Protein AF-A0A936FV90-F1 (afdb_monomer_lite)

Radius of gyration: 22.2 Å; chains: 1; bounding box: 67×53×53 Å

Structure (mmCIF, N/CA/C/O backbone):
data_AF-A0A936FV90-F1
#
_entry.id   AF-A0A936FV90-F1
#
loop_
_atom_site.group_PDB
_atom_site.id
_atom_site.type_symbol
_atom_site.label_atom_id
_atom_site.label_alt_id
_atom_site.label_comp_id
_atom_site.label_asym_id
_atom_site.label_entity_id
_atom_site.label_seq_id
_atom_site.pdbx_PDB_ins_code
_atom_site.Cartn_x
_atom_site.Cartn_y
_atom_site.Cartn_z
_atom_site.occupancy
_atom_site.B_iso_or_equiv
_atom_site.auth_seq_id
_atom_site.auth_comp_id
_atom_site.auth_asym_id
_atom_site.auth_atom_id
_atom_site.pdbx_PDB_model_num
ATOM 1 N N . MET A 1 1 ? 3.474 16.954 -25.321 1.00 34.28 1 MET A N 1
ATOM 2 C CA . MET A 1 1 ? 2.396 15.972 -25.560 1.00 34.28 1 MET A CA 1
ATOM 3 C C . MET A 1 1 ? 1.481 15.983 -24.338 1.00 34.28 1 MET A C 1
ATOM 5 O O . MET A 1 1 ? 2.001 16.035 -23.233 1.00 34.28 1 MET A O 1
ATOM 9 N N . SER A 1 2 ? 0.167 16.098 -24.557 1.00 36.66 2 SER A N 1
ATOM 10 C CA . SER A 1 2 ? -0.918 16.366 -23.582 1.00 36.66 2 SER A CA 1
ATOM 11 C C . SER A 1 2 ? -0.778 15.599 -22.249 1.00 36.66 2 SER A C 1
ATOM 13 O O . SER A 1 2 ? -0.686 14.381 -22.257 1.00 36.66 2 SER A O 1
ATOM 15 N N . THR A 1 3 ? -0.503 16.270 -21.121 1.00 51.12 3 THR A N 1
ATOM 16 C CA . THR A 1 3 ? -1.444 16.733 -20.066 1.00 51.12 3 THR A CA 1
ATOM 17 C C . THR A 1 3 ? -2.509 15.725 -19.612 1.00 51.12 3 THR A C 1
ATOM 19 O O . THR A 1 3 ? -3.669 15.820 -20.001 1.00 51.12 3 THR A O 1
ATOM 22 N N . ALA A 1 4 ? -2.146 14.853 -18.674 1.00 38.69 4 ALA A N 1
ATOM 23 C CA . ALA A 1 4 ? -3.057 14.336 -17.660 1.00 38.69 4 ALA A CA 1
ATOM 24 C C . ALA A 1 4 ? -2.224 14.054 -16.4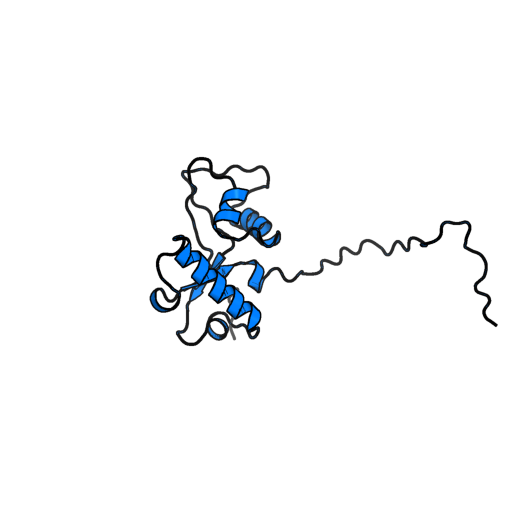07 1.00 38.69 4 ALA A C 1
ATOM 26 O O . ALA A 1 4 ? -1.342 13.204 -16.427 1.00 38.69 4 ALA A O 1
ATOM 27 N N . GLN A 1 5 ? -2.469 14.783 -15.318 1.00 36.59 5 GLN A N 1
ATOM 28 C CA . GLN A 1 5 ? -2.033 14.335 -14.000 1.00 36.59 5 GLN A CA 1
ATOM 29 C C . GLN A 1 5 ? -2.734 12.989 -13.775 1.00 36.59 5 GLN A C 1
ATOM 31 O O . GLN A 1 5 ? -3.941 12.968 -13.520 1.00 36.59 5 GLN A O 1
ATOM 36 N N . GLU A 1 6 ? -2.028 11.876 -13.979 1.00 52.59 6 GLU A N 1
ATOM 37 C CA . GLU A 1 6 ? -2.599 10.540 -13.843 1.00 52.59 6 GLU A CA 1
ATOM 38 C C . GLU A 1 6 ? -3.290 10.431 -12.487 1.00 52.59 6 GLU A C 1
ATOM 40 O O . GLU A 1 6 ? -2.705 10.664 -11.423 1.00 52.59 6 GLU A O 1
ATOM 45 N N . LYS A 1 7 ? -4.584 10.117 -12.523 1.00 70.19 7 LYS A N 1
ATOM 46 C CA . LYS A 1 7 ? -5.361 9.865 -11.319 1.00 70.19 7 LYS A CA 1
ATOM 47 C C . LYS A 1 7 ? -4.821 8.583 -10.693 1.00 70.19 7 LYS A C 1
ATOM 49 O O . LYS A 1 7 ? -5.240 7.491 -11.062 1.00 70.19 7 LYS A O 1
ATOM 54 N N . LEU A 1 8 ? -3.886 8.737 -9.757 1.00 87.00 8 LEU A N 1
ATOM 55 C CA . LEU A 1 8 ? -3.248 7.632 -9.048 1.00 87.00 8 LEU A CA 1
ATOM 56 C C . LEU A 1 8 ? -4.310 6.677 -8.486 1.00 87.00 8 LEU A C 1
ATOM 58 O O . LEU A 1 8 ? -5.197 7.090 -7.731 1.00 87.00 8 LEU A O 1
ATOM 62 N N . ASN A 1 9 ? -4.212 5.400 -8.853 1.00 94.81 9 ASN A N 1
ATOM 63 C CA . ASN A 1 9 ? -5.122 4.364 -8.388 1.00 94.81 9 ASN A CA 1
ATOM 64 C C . ASN A 1 9 ? -4.554 3.700 -7.132 1.00 94.81 9 ASN A C 1
ATOM 66 O O . ASN A 1 9 ? -3.461 3.140 -7.167 1.00 94.81 9 ASN A O 1
ATOM 70 N N . PHE A 1 10 ? -5.294 3.758 -6.025 1.00 96.88 10 PHE A N 1
ATOM 71 C CA . PHE A 1 10 ? -4.870 3.206 -4.740 1.00 96.88 10 PHE A CA 1
ATOM 72 C C . PHE A 1 10 ? -5.636 1.931 -4.397 1.00 96.88 10 PHE A C 1
ATOM 74 O O . PHE A 1 10 ? -6.842 1.821 -4.634 1.00 96.88 10 PHE A O 1
ATOM 81 N N . HIS A 1 11 ? -4.948 0.978 -3.772 1.00 97.38 11 HIS A N 1
ATOM 82 C CA . HIS A 1 11 ? -5.572 -0.251 -3.309 1.00 97.38 11 HIS A CA 1
ATOM 83 C C . HIS A 1 11 ? -6.586 0.026 -2.192 1.00 97.38 11 HIS A C 1
ATOM 85 O O . HIS A 1 11 ? -6.313 0.783 -1.258 1.00 97.38 11 HIS A O 1
ATOM 91 N N . LYS A 1 12 ? -7.762 -0.605 -2.278 1.00 97.38 12 LYS A N 1
ATOM 92 C CA . LYS A 1 12 ? -8.852 -0.465 -1.307 1.00 97.38 12 LYS A CA 1
ATOM 93 C C . LYS A 1 12 ? -9.036 -1.757 -0.520 1.00 97.38 12 LYS A C 1
ATOM 95 O O . LYS A 1 12 ? -9.131 -2.829 -1.112 1.00 97.38 12 LYS A O 1
ATOM 100 N N . VAL A 1 13 ? -9.144 -1.644 0.800 1.00 97.12 13 VAL A N 1
ATOM 101 C CA . VAL A 1 13 ? -9.197 -2.784 1.726 1.00 97.12 13 VAL A CA 1
ATOM 102 C C . VAL A 1 13 ? -10.361 -2.654 2.702 1.00 97.12 13 VAL A C 1
ATOM 104 O O . VAL A 1 13 ? -10.794 -1.546 3.026 1.00 97.12 13 VAL A O 1
ATOM 107 N N . LYS A 1 14 ? -10.873 -3.795 3.170 1.00 96.12 14 LYS A N 1
ATOM 108 C CA . LYS A 1 14 ? -11.819 -3.865 4.292 1.00 96.12 14 LYS A CA 1
ATOM 109 C C . LYS A 1 14 ? -11.063 -3.951 5.615 1.00 96.12 14 LYS A C 1
ATOM 111 O O . LYS A 1 14 ? -9.895 -4.344 5.635 1.00 96.12 14 LYS A O 1
ATOM 116 N N . ILE A 1 15 ? -11.748 -3.564 6.683 1.00 95.12 15 ILE A N 1
ATOM 117 C CA . ILE A 1 15 ? -11.210 -3.539 8.041 1.00 95.12 15 ILE A CA 1
ATOM 118 C C . ILE A 1 15 ? -11.678 -4.772 8.797 1.00 95.12 15 ILE A C 1
ATOM 120 O O . ILE A 1 15 ? -12.845 -5.151 8.705 1.00 95.12 15 ILE A O 1
ATOM 124 N N . ASP A 1 16 ? -10.761 -5.375 9.544 1.00 93.19 16 ASP A N 1
ATOM 125 C CA . ASP A 1 16 ? -11.067 -6.509 10.411 1.00 93.19 16 ASP A CA 1
ATOM 126 C C . ASP A 1 16 ? -11.603 -6.024 11.774 1.00 93.19 16 ASP A C 1
ATOM 128 O O . ASP A 1 16 ? -11.355 -4.897 12.212 1.00 93.19 16 ASP A O 1
ATOM 132 N N . LYS A 1 17 ? -12.361 -6.863 12.489 1.00 92.69 17 LYS A N 1
ATOM 133 C CA . LYS A 1 17 ? -12.927 -6.476 13.792 1.00 92.69 17 LYS A CA 1
ATOM 134 C C . LYS A 1 17 ? -11.815 -6.122 14.788 1.00 92.69 17 LYS A C 1
ATOM 136 O O . LYS A 1 17 ? -10.942 -6.938 15.059 1.00 92.69 17 LYS A O 1
ATOM 141 N N . GLY A 1 18 ? -11.884 -4.918 15.362 1.00 90.75 18 GLY A N 1
ATOM 142 C CA . GLY A 1 18 ? -10.890 -4.417 16.320 1.00 90.75 18 GLY A CA 1
ATOM 143 C C . GLY A 1 18 ? -9.602 -3.881 15.684 1.00 90.75 18 GLY A C 1
ATOM 144 O O . GLY A 1 18 ? -8.684 -3.497 16.404 1.00 90.75 18 GLY A O 1
ATOM 145 N N . GLU A 1 19 ? -9.520 -3.825 14.353 1.00 93.69 19 GLU A N 1
ATOM 146 C CA . GLU A 1 19 ? -8.354 -3.297 13.656 1.00 93.69 19 GLU A CA 1
ATOM 147 C C . GLU A 1 19 ? -8.229 -1.773 13.823 1.00 93.69 19 GLU A C 1
ATOM 149 O O . GLU A 1 19 ? -9.166 -0.996 13.633 1.00 93.69 19 GLU A O 1
ATOM 154 N N . THR A 1 20 ? -7.022 -1.340 14.174 1.00 95.25 20 THR A N 1
ATOM 155 C CA . THR A 1 20 ? -6.627 0.066 14.282 1.00 95.25 20 THR A CA 1
ATOM 156 C C . THR A 1 20 ? -5.919 0.530 13.010 1.00 95.25 20 THR A C 1
ATOM 158 O O . THR A 1 20 ? -5.433 -0.282 12.222 1.00 95.25 20 THR A O 1
ATOM 161 N N . ILE A 1 21 ? -5.769 1.847 12.836 1.00 96.56 21 ILE A N 1
ATOM 162 C CA . ILE A 1 21 ? -4.979 2.413 11.729 1.00 96.56 21 ILE A CA 1
ATOM 163 C C . ILE A 1 21 ? -3.552 1.851 11.740 1.00 96.56 21 ILE A C 1
ATOM 165 O O . ILE A 1 21 ? -3.066 1.386 10.714 1.00 96.56 21 ILE A O 1
ATOM 169 N N . LYS A 1 22 ? -2.893 1.830 12.905 1.00 95.06 22 LYS A N 1
ATOM 170 C CA . LYS A 1 22 ? -1.519 1.322 13.030 1.00 95.06 22 LYS A CA 1
ATOM 171 C C . LYS A 1 22 ? -1.419 -0.157 12.658 1.00 95.06 22 LYS A C 1
ATOM 173 O O . LYS A 1 22 ? -0.533 -0.531 11.895 1.00 95.06 22 LYS A O 1
ATOM 178 N N . SER A 1 23 ? -2.336 -0.991 13.154 1.00 96.25 23 SER A N 1
ATOM 179 C CA . SER A 1 23 ? -2.334 -2.419 12.815 1.00 96.25 23 SER A CA 1
ATOM 180 C C . SER A 1 23 ? -2.630 -2.657 11.336 1.00 96.25 23 SER A C 1
ATOM 182 O O . SER A 1 23 ? -1.999 -3.528 10.752 1.00 96.25 23 SER A O 1
ATOM 184 N N . LEU A 1 24 ? -3.499 -1.855 10.709 1.00 96.94 24 LEU A N 1
ATOM 185 C CA . LEU A 1 24 ? -3.766 -1.934 9.271 1.00 96.94 24 LEU A CA 1
ATOM 186 C C . LEU A 1 24 ? -2.523 -1.587 8.439 1.00 96.94 24 LEU A C 1
ATOM 188 O O . LEU A 1 24 ? -2.165 -2.325 7.526 1.00 96.94 24 LEU A O 1
ATOM 192 N N . ILE A 1 25 ? -1.851 -0.479 8.755 1.00 97.12 25 ILE A N 1
ATOM 193 C CA . ILE A 1 25 ? -0.633 -0.050 8.052 1.00 97.12 25 ILE A CA 1
ATOM 194 C C . ILE A 1 25 ? 0.468 -1.110 8.184 1.00 97.12 25 ILE A C 1
ATOM 196 O O . ILE A 1 25 ? 1.059 -1.507 7.179 1.00 97.12 25 ILE A O 1
ATOM 200 N N . LYS A 1 26 ? 0.658 -1.662 9.387 1.00 96.50 26 LYS A N 1
ATOM 201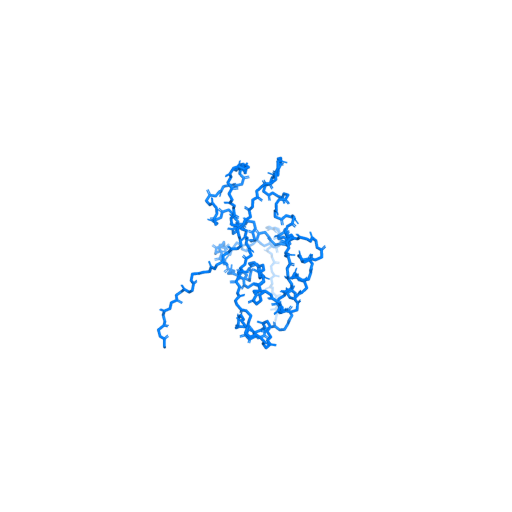 C CA . LYS A 1 26 ? 1.596 -2.764 9.636 1.00 96.50 26 LYS A CA 1
ATOM 202 C C . LYS A 1 26 ? 1.200 -4.064 8.927 1.00 96.50 26 LYS A C 1
ATOM 204 O O . LYS A 1 26 ? 2.060 -4.757 8.389 1.00 96.50 26 LYS A O 1
ATOM 209 N N . LYS A 1 27 ? -0.099 -4.388 8.856 1.00 96.19 27 LYS A N 1
ATOM 210 C CA . LYS A 1 27 ? -0.635 -5.572 8.148 1.00 96.19 27 LYS A CA 1
ATOM 211 C C . LYS A 1 27 ? -0.217 -5.604 6.676 1.00 96.19 27 LYS A C 1
ATOM 213 O O . LYS A 1 27 ? -0.045 -6.689 6.125 1.00 96.19 27 LYS A O 1
ATOM 218 N N . TYR A 1 28 ? -0.035 -4.432 6.066 1.00 97.44 28 TYR A N 1
ATOM 219 C CA . TYR A 1 28 ? 0.434 -4.270 4.688 1.00 97.44 28 TYR A CA 1
ATOM 220 C C . TYR A 1 28 ? 1.907 -3.847 4.580 1.00 97.44 28 TYR A C 1
ATOM 222 O O . TYR A 1 28 ? 2.343 -3.528 3.478 1.00 97.44 28 TYR A O 1
ATOM 230 N N . GLN A 1 29 ? 2.670 -3.868 5.683 1.00 96.62 29 GLN A N 1
ATOM 231 C CA . GLN A 1 29 ? 4.091 -3.488 5.755 1.00 96.62 29 GLN A CA 1
ATOM 232 C C . GLN A 1 29 ? 4.374 -2.063 5.246 1.00 96.62 29 GLN A C 1
ATOM 234 O O . GLN A 1 29 ? 5.348 -1.816 4.539 1.00 96.62 29 GLN A O 1
ATOM 239 N N . LEU A 1 30 ? 3.481 -1.124 5.562 1.00 96.75 30 LEU A N 1
ATOM 240 C CA . LEU A 1 30 ? 3.570 0.284 5.152 1.00 96.75 30 LEU A CA 1
ATOM 241 C C . LEU A 1 30 ? 4.063 1.190 6.292 1.00 96.75 30 LEU A C 1
ATOM 243 O O . LEU A 1 30 ? 4.143 2.402 6.118 1.00 96.75 30 LEU A O 1
ATOM 247 N N . ASP A 1 31 ? 4.389 0.610 7.448 1.00 93.44 31 ASP A N 1
ATOM 248 C CA . ASP A 1 31 ? 4.902 1.271 8.654 1.00 93.44 31 ASP A CA 1
ATOM 249 C C . ASP A 1 31 ? 6.408 1.561 8.601 1.00 93.44 31 ASP A C 1
ATOM 251 O O . ASP A 1 31 ? 6.966 2.073 9.564 1.00 93.44 31 ASP A O 1
ATOM 255 N N . VAL A 1 32 ? 7.054 1.263 7.471 1.00 88.88 32 VAL A N 1
ATOM 256 C CA . VAL A 1 32 ? 8.481 1.527 7.236 1.00 88.88 32 VAL A CA 1
ATOM 257 C C . VAL A 1 32 ? 8.813 3.016 7.132 1.00 88.88 32 VAL A C 1
ATOM 259 O O . VAL A 1 32 ? 9.920 3.407 7.467 1.00 88.88 32 VAL A O 1
ATOM 262 N N . GLU A 1 33 ? 7.859 3.834 6.679 1.00 90.94 33 GLU A N 1
ATOM 263 C CA . GLU A 1 33 ? 8.042 5.267 6.434 1.00 90.94 33 GLU A CA 1
ATOM 264 C C . GLU A 1 33 ? 6.784 6.045 6.843 1.00 90.94 33 GLU A C 1
ATOM 266 O O . GLU A 1 33 ? 5.673 5.748 6.381 1.00 90.94 33 GLU A O 1
ATOM 271 N N . ASP A 1 34 ? 6.950 7.085 7.666 1.00 92.12 34 ASP A N 1
ATOM 272 C CA . ASP A 1 34 ? 5.848 7.873 8.246 1.00 92.12 34 ASP A CA 1
ATOM 273 C C . ASP A 1 34 ? 4.961 8.535 7.186 1.00 92.12 34 ASP A C 1
ATOM 275 O O . ASP A 1 34 ? 3.753 8.731 7.367 1.00 92.12 34 ASP A O 1
ATOM 279 N N . CYS A 1 35 ? 5.539 8.857 6.035 1.00 94.12 35 CYS A N 1
ATOM 280 C CA . CYS A 1 35 ? 4.829 9.465 4.925 1.00 94.12 35 CYS A CA 1
ATOM 281 C C . CYS A 1 35 ? 3.685 8.582 4.379 1.00 94.12 35 CYS A C 1
ATOM 283 O O . CYS A 1 35 ? 2.685 9.115 3.891 1.00 94.12 35 CYS A O 1
ATOM 285 N N . ASN A 1 36 ? 3.773 7.248 4.500 1.00 95.56 36 ASN A N 1
ATOM 286 C CA . ASN A 1 36 ? 2.684 6.345 4.126 1.00 95.56 36 ASN A CA 1
ATOM 287 C C . ASN A 1 36 ? 1.487 6.573 5.047 1.00 95.56 36 ASN A C 1
ATOM 289 O O . ASN A 1 36 ? 0.353 6.681 4.581 1.00 95.56 36 ASN A O 1
ATOM 293 N N . LEU A 1 37 ? 1.736 6.703 6.352 1.00 95.62 37 LEU A N 1
ATOM 294 C CA . LEU A 1 37 ? 0.695 6.980 7.332 1.00 95.62 37 LEU A CA 1
ATOM 295 C C . LEU A 1 37 ? 0.047 8.347 7.066 1.00 95.62 37 LEU A C 1
ATOM 297 O O . LEU A 1 37 ? -1.179 8.456 7.036 1.00 95.62 37 LEU A O 1
ATOM 301 N N . GLN A 1 38 ? 0.852 9.371 6.761 1.00 94.94 38 GLN A N 1
ATOM 302 C CA . GLN A 1 38 ? 0.333 10.683 6.355 1.00 94.94 38 GLN A CA 1
ATOM 303 C C . GLN A 1 38 ? -0.518 10.594 5.084 1.00 94.94 38 GLN A C 1
ATOM 305 O O . GLN A 1 38 ? -1.586 11.206 4.989 1.00 94.94 38 GLN A O 1
ATOM 310 N N . LYS A 1 39 ? -0.081 9.802 4.100 1.00 95.88 39 LYS A N 1
ATOM 311 C CA . LYS A 1 39 ? -0.842 9.574 2.873 1.00 95.88 39 LYS A CA 1
ATOM 312 C C . LYS A 1 39 ? -2.148 8.832 3.152 1.00 95.88 39 LYS A C 1
ATOM 314 O O . LYS A 1 39 ? -3.171 9.220 2.596 1.00 95.88 39 LYS A O 1
ATOM 319 N N . PHE A 1 40 ? -2.149 7.836 4.038 1.00 97.31 40 PHE A N 1
ATOM 320 C CA . PHE A 1 40 ? -3.352 7.113 4.455 1.00 97.31 40 PHE A CA 1
ATOM 321 C C . PHE A 1 40 ? -4.408 8.056 5.044 1.00 97.31 40 PHE A C 1
ATOM 323 O O . PHE A 1 40 ? -5.577 7.987 4.656 1.00 97.31 40 PHE A O 1
ATOM 330 N N . TYR A 1 41 ? -4.002 8.979 5.921 1.00 97.12 41 TYR A N 1
ATOM 331 C CA . TYR A 1 41 ? -4.905 9.995 6.466 1.00 97.12 41 TYR A CA 1
ATOM 332 C C . TYR A 1 41 ? -5.514 10.864 5.363 1.00 97.12 41 TYR A C 1
ATOM 334 O O . TYR A 1 41 ? -6.735 11.005 5.296 1.00 97.12 41 TYR A O 1
ATOM 342 N N . LYS A 1 42 ? -4.682 11.371 4.444 1.00 96.12 42 LYS A N 1
ATOM 343 C CA . LYS A 1 42 ? -5.130 12.203 3.315 1.00 96.12 42 LYS A CA 1
ATOM 344 C C . LYS A 1 42 ? -6.103 11.461 2.393 1.00 96.12 42 LYS A C 1
ATOM 346 O O . LYS A 1 42 ? -7.142 12.014 2.042 1.00 96.12 42 LYS A O 1
ATOM 351 N N . LEU A 1 43 ? -5.799 10.213 2.028 1.00 96.50 43 LEU A N 1
ATOM 352 C CA . LEU A 1 43 ? -6.629 9.400 1.129 1.00 96.50 43 LEU A CA 1
ATOM 353 C C . LEU A 1 43 ? -8.031 9.142 1.689 1.00 96.50 43 LEU A C 1
ATOM 355 O O . LEU A 1 43 ? -8.998 9.089 0.933 1.00 96.50 43 LEU A O 1
ATOM 359 N N . ASN A 1 44 ? -8.142 8.993 3.009 1.00 97.25 44 ASN A N 1
ATOM 360 C CA . ASN A 1 44 ? -9.387 8.609 3.669 1.00 97.25 44 ASN A CA 1
ATOM 361 C C . ASN A 1 44 ? -10.067 9.760 4.421 1.00 97.25 44 ASN A C 1
ATOM 363 O O . ASN A 1 44 ? -11.080 9.528 5.077 1.00 97.25 44 ASN A O 1
ATOM 367 N N . LYS A 1 45 ? -9.529 10.986 4.329 1.00 96.88 45 LYS A N 1
ATOM 368 C CA . LYS A 1 45 ? -10.000 12.172 5.068 1.00 96.88 45 LYS A CA 1
ATOM 369 C C . LYS A 1 45 ? -10.074 11.919 6.582 1.00 96.88 45 LYS A C 1
ATOM 371 O O . LYS A 1 45 ? -11.051 12.273 7.236 1.00 96.88 45 LYS A O 1
ATOM 376 N N . LEU A 1 46 ? -9.045 11.266 7.119 1.00 96.75 46 LEU A N 1
ATOM 377 C CA . LEU A 1 46 ? -8.931 10.915 8.533 1.00 96.75 46 LEU A CA 1
ATOM 378 C C . LEU A 1 46 ? -7.904 11.800 9.239 1.00 96.75 46 LEU A C 1
ATOM 380 O O . LEU A 1 46 ? -7.030 12.402 8.619 1.00 96.75 46 LEU A O 1
ATOM 384 N N . THR A 1 47 ? -7.988 11.813 10.561 1.00 95.50 47 THR A N 1
ATOM 385 C CA . THR A 1 47 ? -7.013 12.407 11.479 1.00 95.50 47 THR A CA 1
ATOM 386 C C . THR A 1 47 ? -6.320 11.311 12.300 1.00 95.50 47 THR A C 1
ATOM 388 O O . THR A 1 47 ? -6.833 10.190 12.371 1.00 95.50 47 THR A O 1
ATOM 391 N N . PRO A 1 48 ? -5.209 11.610 13.000 1.00 92.19 48 PRO A N 1
ATOM 392 C CA . PRO A 1 48 ? -4.546 10.642 13.882 1.00 92.19 48 PRO A CA 1
ATOM 393 C C . PRO A 1 48 ? -5.428 10.082 15.011 1.00 92.19 48 PRO A C 1
ATOM 395 O O . PRO A 1 48 ? -5.140 9.013 15.541 1.00 92.19 48 PRO A O 1
ATOM 398 N N . THR A 1 49 ? -6.498 10.790 15.382 1.00 93.06 49 THR A N 1
ATOM 399 C CA . THR A 1 49 ? -7.459 10.380 16.420 1.00 93.06 49 THR A CA 1
ATOM 400 C C . THR A 1 49 ? -8.671 9.634 15.863 1.00 93.06 49 THR A C 1
ATOM 402 O O . THR A 1 49 ? -9.513 9.158 16.626 1.00 93.06 49 THR A O 1
ATOM 405 N N . SER A 1 50 ? -8.787 9.531 14.537 1.00 94.88 50 SER A N 1
ATOM 406 C CA . SER A 1 50 ? -9.909 8.860 13.889 1.00 94.88 50 SER A CA 1
ATOM 407 C C . SER A 1 50 ? -9.911 7.357 14.170 1.00 94.88 50 SER A C 1
ATOM 409 O O . SER A 1 50 ? -8.864 6.718 14.273 1.00 94.88 50 SER A O 1
ATOM 411 N N . LYS A 1 51 ? -11.110 6.773 14.235 1.00 94.19 51 LYS A N 1
ATOM 412 C CA . LYS A 1 51 ? -11.310 5.323 14.343 1.00 94.19 51 LYS A CA 1
ATOM 413 C C . LYS A 1 51 ? -11.742 4.753 12.997 1.00 94.19 51 LYS A C 1
ATOM 415 O O . LYS A 1 51 ? -12.417 5.426 12.218 1.00 94.19 51 LYS A O 1
ATOM 420 N N . LEU A 1 52 ? -11.341 3.513 12.735 1.00 95.31 52 LEU A N 1
ATOM 421 C CA . LEU A 1 52 ? -11.789 2.776 11.562 1.00 95.31 52 LEU A CA 1
ATOM 422 C C . LEU A 1 52 ? -13.163 2.153 11.826 1.00 95.31 52 LEU A C 1
ATOM 424 O O . LEU A 1 52 ? -13.446 1.686 12.927 1.00 95.31 52 LEU A O 1
ATOM 428 N N . ASP A 1 53 ? -14.002 2.161 10.800 1.00 94.50 53 ASP A N 1
ATOM 429 C CA . ASP A 1 53 ? -15.341 1.585 10.795 1.00 94.50 53 ASP A CA 1
ATOM 430 C C . ASP A 1 53 ? -15.310 0.280 9.995 1.00 94.50 53 ASP A C 1
ATOM 432 O O . ASP A 1 53 ? -14.915 0.265 8.826 1.00 94.50 53 ASP A O 1
ATOM 436 N N . ILE A 1 54 ? -15.732 -0.813 10.628 1.00 95.06 54 ILE A N 1
ATOM 437 C CA . ILE A 1 54 ? -15.728 -2.160 10.046 1.00 95.06 54 ILE A CA 1
ATOM 438 C C . ILE A 1 54 ? -16.636 -2.277 8.812 1.00 95.06 54 ILE A C 1
ATOM 440 O O . ILE A 1 54 ? -16.392 -3.104 7.935 1.00 95.06 54 ILE A O 1
ATOM 444 N N . ASN A 1 55 ? -17.650 -1.416 8.697 1.00 94.75 55 ASN A N 1
ATOM 445 C CA . ASN A 1 55 ? -18.574 -1.409 7.564 1.00 94.75 55 ASN A CA 1
ATOM 446 C C . ASN A 1 55 ? -18.049 -0.589 6.377 1.00 94.75 55 ASN A C 1
ATOM 448 O O . ASN A 1 55 ? -18.704 -0.505 5.336 1.00 94.75 55 ASN A O 1
ATOM 452 N N . LYS A 1 56 ? -16.867 0.026 6.511 1.00 95.62 56 LYS A N 1
ATOM 453 C CA . LYS A 1 56 ? -16.242 0.844 5.472 1.00 95.62 56 LYS A CA 1
ATOM 454 C C . LYS A 1 56 ? -15.037 0.148 4.858 1.00 95.62 56 LYS A C 1
ATO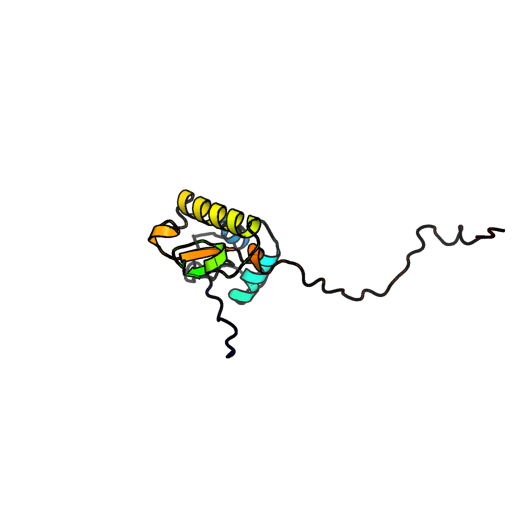M 456 O O . LYS A 1 56 ? -14.478 -0.822 5.364 1.00 95.62 56 LYS A O 1
ATOM 461 N N . SER A 1 57 ? -14.640 0.656 3.700 1.00 96.75 57 SER A N 1
ATOM 462 C CA . SER A 1 57 ? -13.408 0.254 3.034 1.00 96.75 57 SER A CA 1
ATOM 463 C C . SER A 1 57 ? -12.524 1.473 2.854 1.00 96.75 57 SER A C 1
ATOM 465 O O . SER A 1 57 ? -13.022 2.545 2.507 1.00 96.75 57 SER A O 1
ATOM 467 N N . TYR A 1 58 ? -11.228 1.286 3.051 1.00 97.75 58 TYR A N 1
ATOM 468 C CA . TYR A 1 58 ? -10.242 2.355 3.115 1.00 97.75 58 TYR A CA 1
ATOM 469 C C . TYR A 1 58 ? -9.208 2.181 2.015 1.00 97.75 58 TYR A C 1
ATOM 471 O O . TYR A 1 58 ? -8.844 1.059 1.667 1.00 97.75 58 TYR A O 1
ATOM 479 N N . PHE A 1 59 ? -8.733 3.292 1.468 1.00 98.12 59 PHE A N 1
ATOM 480 C CA . PHE A 1 59 ? -7.601 3.298 0.553 1.00 98.12 59 PHE A CA 1
ATOM 481 C C . PHE A 1 59 ? -6.300 3.233 1.348 1.00 98.12 59 PHE A C 1
ATOM 483 O O . PHE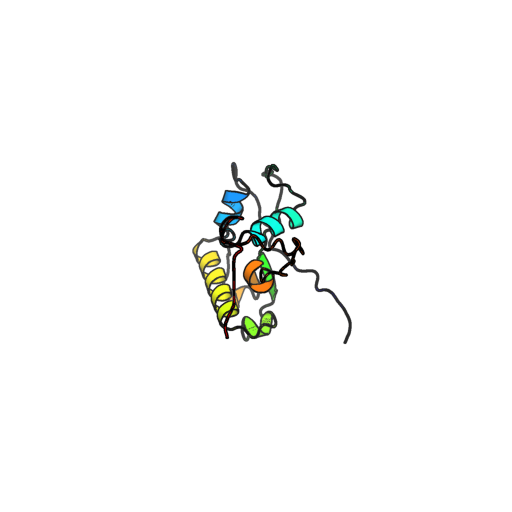 A 1 59 ? -6.069 4.060 2.229 1.00 98.12 59 PHE A O 1
ATOM 490 N N . ILE A 1 60 ? -5.442 2.266 1.045 1.00 97.75 60 ILE A N 1
ATOM 491 C CA . ILE A 1 60 ? -4.093 2.197 1.612 1.00 97.75 60 ILE A CA 1
ATOM 492 C C . ILE A 1 60 ? -3.095 2.890 0.676 1.00 97.75 60 ILE A C 1
ATOM 494 O O . ILE A 1 60 ? -3.368 3.003 -0.521 1.00 97.75 60 ILE A O 1
ATOM 498 N N . PRO A 1 61 ? -1.939 3.362 1.180 1.00 97.12 61 PRO A N 1
ATOM 499 C CA . PRO A 1 61 ? -0.910 4.014 0.370 1.00 97.12 61 PRO A CA 1
ATOM 500 C C . PRO A 1 61 ? -0.113 2.984 -0.454 1.00 97.12 61 PRO A C 1
ATOM 502 O O . PRO A 1 61 ? 1.104 2.879 -0.346 1.00 97.12 61 PRO A O 1
ATOM 505 N N . VAL A 1 62 ? -0.824 2.212 -1.274 1.00 98.12 62 VAL A N 1
ATOM 506 C CA . VAL A 1 62 ? -0.302 1.257 -2.254 1.00 98.12 62 VAL A CA 1
ATOM 507 C C . VAL A 1 62 ? -0.938 1.599 -3.588 1.00 98.12 62 VAL A C 1
ATOM 509 O O . VAL A 1 62 ? -2.157 1.506 -3.733 1.00 98.12 62 VAL A O 1
ATOM 512 N N . LEU A 1 63 ? -0.118 2.011 -4.544 1.00 97.44 63 LEU A N 1
ATOM 513 C CA . LEU A 1 63 ? -0.537 2.288 -5.904 1.00 97.44 63 LEU A CA 1
ATOM 514 C C . LEU A 1 63 ? -0.688 0.993 -6.700 1.00 97.44 63 LEU A C 1
ATOM 516 O O . LEU A 1 63 ? 0.031 0.018 -6.467 1.00 97.44 63 LEU A O 1
ATOM 520 N N . LEU A 1 64 ? -1.616 1.012 -7.649 1.00 97.06 64 LEU A N 1
ATOM 521 C CA . LEU A 1 64 ? -1.862 -0.063 -8.597 1.00 97.06 64 LEU A CA 1
ATOM 522 C C . LEU A 1 64 ? -1.433 0.402 -9.987 1.00 97.06 64 LEU A C 1
ATOM 524 O O . LEU A 1 64 ? -2.051 1.309 -10.540 1.00 97.06 64 LEU A O 1
ATOM 528 N N . PHE A 1 65 ? -0.397 -0.233 -10.527 1.00 96.56 65 PHE A N 1
ATOM 529 C CA . PHE A 1 65 ? 0.090 0.004 -11.887 1.00 96.56 65 PHE A CA 1
ATOM 530 C C . PHE A 1 65 ? -0.132 -1.219 -12.767 1.00 96.56 65 PHE A C 1
ATOM 532 O O . PHE A 1 65 ? -0.058 -2.350 -12.280 1.00 96.56 65 PHE A O 1
ATOM 539 N N . ASP A 1 66 ? -0.331 -1.003 -14.062 1.00 96.88 66 ASP A N 1
ATOM 540 C CA . ASP A 1 66 ? -0.408 -2.090 -15.032 1.00 96.88 66 ASP A CA 1
ATOM 541 C C . ASP A 1 66 ? 0.992 -2.605 -15.379 1.00 96.88 66 ASP A C 1
ATOM 543 O O . ASP A 1 66 ? 1.929 -1.846 -15.616 1.00 96.88 66 ASP A O 1
ATOM 547 N N . PHE A 1 67 ? 1.153 -3.925 -15.406 1.00 97.19 67 PHE A N 1
ATOM 548 C CA . PHE A 1 67 ? 2.402 -4.567 -15.788 1.00 97.19 67 PHE A CA 1
ATOM 549 C C . PHE A 1 67 ? 2.461 -4.753 -17.302 1.00 97.19 67 PHE A C 1
ATOM 551 O O . PHE A 1 67 ? 1.704 -5.538 -17.873 1.00 97.19 67 PHE A O 1
ATOM 558 N N . ASN A 1 68 ? 3.443 -4.123 -17.942 1.00 95.19 68 ASN A N 1
ATOM 559 C CA . ASN A 1 68 ? 3.624 -4.161 -19.395 1.00 95.19 68 ASN A CA 1
ATOM 560 C C . ASN A 1 68 ? 4.204 -5.485 -19.934 1.00 95.19 68 ASN A C 1
ATOM 562 O O . ASN A 1 68 ? 4.490 -5.602 -21.124 1.00 95.19 68 ASN A O 1
ATOM 566 N N . GLY A 1 69 ? 4.444 -6.474 -19.066 1.00 95.19 69 GLY A N 1
ATOM 567 C CA . GLY A 1 69 ? 5.002 -7.773 -19.444 1.00 95.19 69 GLY A CA 1
ATOM 568 C C . GLY A 1 69 ? 6.529 -7.824 -19.556 1.00 95.19 69 GLY A C 1
ATOM 569 O O . GLY A 1 69 ? 7.069 -8.920 -19.680 1.00 95.19 69 GLY A O 1
ATOM 570 N N . LYS A 1 70 ? 7.231 -6.686 -19.482 1.00 95.12 70 LYS A N 1
ATOM 571 C CA . LYS A 1 70 ? 8.693 -6.604 -19.629 1.00 95.12 70 LYS A CA 1
ATOM 572 C C . LYS A 1 70 ? 9.398 -6.507 -18.281 1.00 95.12 70 LYS A C 1
ATOM 574 O O . LYS A 1 70 ? 10.163 -7.391 -17.912 1.00 95.12 70 LYS A O 1
ATOM 579 N N . SER A 1 71 ? 9.166 -5.423 -17.544 1.00 95.88 71 SER A N 1
ATOM 580 C CA . SER A 1 71 ? 9.827 -5.177 -16.258 1.00 95.88 71 SER A CA 1
ATOM 581 C C . SER A 1 71 ? 9.024 -4.207 -15.401 1.00 95.88 71 SER A C 1
ATOM 583 O O . SER A 1 71 ? 8.236 -3.428 -15.932 1.00 95.88 71 SER A O 1
ATOM 585 N N . ILE A 1 72 ? 9.234 -4.237 -14.081 1.00 95.19 72 ILE A N 1
ATOM 586 C CA . ILE A 1 72 ? 8.614 -3.264 -13.168 1.00 95.19 72 ILE A CA 1
ATOM 587 C C . ILE A 1 72 ? 9.048 -1.848 -13.550 1.00 95.19 72 ILE A C 1
ATOM 589 O O . ILE A 1 72 ? 8.187 -1.003 -13.748 1.00 95.19 72 ILE A O 1
ATOM 593 N N . ARG A 1 73 ? 10.353 -1.631 -13.768 1.00 95.62 73 ARG A N 1
ATOM 594 C CA . ARG A 1 73 ? 10.934 -0.341 -14.180 1.00 95.62 73 ARG A CA 1
ATOM 595 C C . ARG A 1 73 ? 10.200 0.300 -15.350 1.00 95.62 73 ARG A C 1
ATOM 597 O O . ARG A 1 73 ? 9.678 1.394 -15.219 1.00 95.62 73 ARG A O 1
ATOM 604 N N . SER A 1 74 ? 10.080 -0.430 -16.459 1.00 95.19 74 SER A N 1
ATOM 605 C CA . SER A 1 74 ? 9.398 0.070 -17.656 1.00 95.19 74 SER A CA 1
ATOM 606 C C . SER A 1 74 ? 7.873 0.115 -17.538 1.00 95.19 74 SER A C 1
ATOM 608 O O . SER A 1 74 ? 7.226 0.688 -18.405 1.00 95.19 74 SER A O 1
ATOM 610 N N . SER A 1 75 ? 7.282 -0.539 -16.534 1.00 95.12 75 SER A N 1
ATOM 611 C CA . SER A 1 75 ? 5.833 -0.487 -16.295 1.00 95.12 75 SER A CA 1
ATOM 612 C C . SER A 1 75 ? 5.419 0.741 -15.491 1.00 95.12 75 SER A C 1
ATOM 614 O O . SER A 1 75 ? 4.287 1.184 -15.618 1.00 95.12 75 SER A O 1
ATOM 616 N N . ILE A 1 76 ? 6.316 1.265 -14.651 1.00 93.19 76 ILE A N 1
ATOM 617 C CA . ILE A 1 76 ? 6.040 2.408 -13.764 1.00 93.19 76 ILE A CA 1
ATOM 618 C C . ILE A 1 76 ? 6.965 3.602 -14.031 1.00 93.19 76 ILE A C 1
ATOM 620 O O . ILE A 1 76 ? 7.049 4.499 -13.202 1.00 93.19 76 ILE A O 1
ATOM 624 N N . ASP A 1 77 ? 7.658 3.575 -15.172 1.00 92.62 77 ASP A N 1
ATOM 625 C CA . ASP A 1 77 ? 8.556 4.619 -15.676 1.00 92.62 77 ASP A CA 1
ATOM 626 C C . ASP A 1 77 ? 9.618 5.083 -14.661 1.00 92.62 77 ASP A C 1
ATOM 628 O O . ASP A 1 77 ? 9.735 6.259 -14.323 1.00 92.62 77 ASP A O 1
ATOM 632 N N . ILE A 1 78 ? 10.388 4.124 -14.128 1.00 92.44 78 ILE A N 1
ATOM 633 C CA . ILE A 1 78 ? 11.520 4.405 -13.232 1.00 92.44 78 ILE A CA 1
ATOM 634 C C . ILE A 1 78 ? 12.825 3.791 -13.739 1.00 92.44 78 ILE A C 1
ATOM 636 O O . ILE A 1 78 ? 12.861 2.645 -14.194 1.00 92.44 78 ILE A O 1
ATOM 640 N N . ASP A 1 79 ? 13.925 4.513 -13.538 1.00 89.81 79 ASP A N 1
ATOM 641 C CA . ASP A 1 79 ? 15.268 4.027 -13.875 1.00 89.81 79 ASP A CA 1
ATOM 642 C C . ASP A 1 79 ? 15.949 3.286 -12.718 1.00 89.81 79 ASP A C 1
ATOM 644 O O . ASP A 1 79 ? 16.787 2.407 -12.936 1.00 89.81 79 ASP A O 1
ATOM 648 N N . ASP A 1 80 ? 15.557 3.595 -11.481 1.00 92.00 80 ASP A N 1
ATOM 649 C CA . ASP A 1 80 ? 16.176 3.055 -10.274 1.00 92.00 80 ASP A CA 1
ATOM 650 C C . ASP A 1 80 ? 15.858 1.559 -10.098 1.00 92.00 80 ASP A C 1
ATOM 652 O O . ASP A 1 80 ? 14.745 1.141 -9.753 1.00 92.00 80 ASP A O 1
ATOM 656 N N . TRP A 1 81 ? 16.873 0.725 -10.330 1.00 93.88 81 TRP A N 1
ATOM 657 C CA . TRP A 1 81 ? 16.766 -0.721 -10.167 1.00 93.88 81 TRP A CA 1
ATOM 658 C C . TRP A 1 81 ? 16.523 -1.144 -8.714 1.00 93.88 81 TRP A C 1
ATOM 660 O O . TRP A 1 81 ? 15.811 -2.123 -8.488 1.00 93.88 81 TRP A O 1
ATOM 670 N N . GLN A 1 82 ? 17.056 -0.418 -7.728 1.00 95.56 82 GLN A N 1
ATOM 671 C CA . GLN A 1 82 ? 16.859 -0.759 -6.320 1.00 95.56 82 GLN A CA 1
ATOM 672 C C . GLN A 1 82 ? 15.404 -0.538 -5.906 1.00 95.56 82 GLN A C 1
ATOM 674 O O . GLN A 1 82 ? 14.833 -1.387 -5.220 1.00 95.56 82 GLN A O 1
ATOM 679 N N . VAL A 1 83 ? 14.782 0.553 -6.368 1.00 95.56 83 VAL A N 1
ATOM 680 C CA . VAL A 1 83 ? 13.339 0.793 -6.187 1.00 95.56 83 VAL A CA 1
ATOM 681 C C . VAL A 1 83 ? 12.536 -0.351 -6.807 1.00 95.56 83 VAL A C 1
ATOM 683 O O . VAL A 1 83 ? 11.700 -0.961 -6.140 1.00 95.56 83 VAL A O 1
ATOM 686 N N . ALA A 1 84 ? 12.831 -0.723 -8.055 1.00 96.31 84 ALA A N 1
ATOM 687 C CA . ALA A 1 84 ? 12.134 -1.823 -8.717 1.00 96.31 84 ALA A CA 1
ATOM 688 C C . ALA A 1 84 ? 12.296 -3.167 -7.984 1.00 96.31 84 ALA A C 1
ATOM 690 O O . ALA A 1 84 ? 11.338 -3.937 -7.894 1.00 96.31 84 ALA A O 1
ATOM 691 N N . TYR A 1 85 ? 13.480 -3.441 -7.431 1.00 97.19 85 TYR A N 1
ATOM 692 C CA . TYR A 1 85 ? 13.741 -4.641 -6.640 1.00 97.19 85 TYR A CA 1
ATOM 693 C C . TYR A 1 85 ? 12.937 -4.663 -5.332 1.00 97.19 85 TYR A C 1
ATOM 695 O O . TYR A 1 85 ? 12.322 -5.680 -5.006 1.00 97.19 85 TYR A O 1
ATOM 703 N N . ARG A 1 86 ? 12.876 -3.545 -4.595 1.00 97.31 86 ARG A N 1
ATOM 704 C CA . ARG A 1 86 ? 12.061 -3.455 -3.371 1.00 97.31 86 ARG A CA 1
ATOM 705 C C . ARG A 1 86 ? 10.571 -3.617 -3.662 1.00 97.31 86 ARG A C 1
ATOM 707 O O . ARG A 1 86 ? 9.885 -4.322 -2.923 1.00 97.31 86 ARG A O 1
ATOM 714 N N . ILE A 1 87 ? 10.089 -3.065 -4.777 1.00 98.00 87 ILE A N 1
ATOM 715 C CA . ILE A 1 87 ? 8.713 -3.266 -5.248 1.00 98.00 87 ILE A CA 1
ATOM 716 C C . ILE A 1 87 ? 8.452 -4.746 -5.560 1.00 98.00 87 ILE A C 1
ATOM 718 O O . ILE A 1 87 ? 7.433 -5.287 -5.127 1.00 98.00 87 ILE A O 1
ATOM 722 N N . ASP A 1 88 ? 9.351 -5.434 -6.269 1.00 97.81 88 ASP A N 1
ATOM 723 C CA . ASP A 1 88 ? 9.210 -6.874 -6.535 1.00 97.81 88 ASP A CA 1
ATOM 724 C C . ASP A 1 88 ? 9.128 -7.682 -5.230 1.00 97.81 88 ASP A C 1
ATOM 726 O O . ASP A 1 88 ? 8.214 -8.490 -5.039 1.00 97.81 88 ASP A O 1
ATOM 730 N N . LEU A 1 89 ? 10.035 -7.400 -4.289 1.00 98.06 89 LEU A N 1
ATOM 731 C CA . LEU A 1 89 ? 10.061 -8.042 -2.979 1.00 98.06 89 LEU A CA 1
ATOM 732 C C . LEU A 1 89 ? 8.772 -7.782 -2.189 1.00 98.06 89 LEU A C 1
ATOM 734 O O . LEU A 1 89 ? 8.229 -8.702 -1.579 1.00 98.06 89 LEU A O 1
ATOM 738 N N . TYR A 1 90 ? 8.252 -6.555 -2.225 1.00 98.38 90 TYR A N 1
ATOM 739 C CA . TYR A 1 90 ? 6.978 -6.204 -1.603 1.00 98.38 90 TYR A CA 1
ATOM 740 C C . TYR A 1 90 ? 5.824 -7.043 -2.166 1.00 98.38 90 TYR A C 1
ATOM 742 O O . TYR A 1 90 ? 5.053 -7.632 -1.409 1.00 98.38 90 TYR A O 1
ATOM 750 N N . ASN A 1 91 ? 5.726 -7.161 -3.494 1.00 98.44 91 ASN A N 1
ATOM 751 C CA . ASN A 1 91 ? 4.667 -7.938 -4.141 1.00 98.44 91 ASN A CA 1
ATOM 752 C C . ASN A 1 91 ? 4.736 -9.428 -3.783 1.00 98.44 91 ASN A C 1
ATOM 754 O O . ASN A 1 91 ? 3.690 -10.038 -3.553 1.00 98.44 91 ASN A O 1
ATOM 758 N N . LYS A 1 92 ? 5.945 -9.998 -3.696 1.00 98.19 92 LYS A N 1
ATOM 759 C CA . LYS A 1 92 ? 6.165 -11.376 -3.231 1.00 98.19 92 LYS A CA 1
ATOM 760 C C . LYS A 1 92 ? 5.718 -11.548 -1.780 1.00 98.19 92 LYS A C 1
ATOM 762 O O . LYS A 1 92 ? 4.863 -12.380 -1.511 1.00 98.19 92 LYS A O 1
ATOM 767 N N . LYS A 1 93 ? 6.155 -10.670 -0.872 1.00 97.94 93 LYS A N 1
ATOM 768 C CA . LYS A 1 93 ? 5.733 -10.702 0.539 1.00 97.94 93 LYS A CA 1
ATOM 769 C C . LYS A 1 93 ? 4.216 -10.586 0.711 1.00 97.94 93 LYS A C 1
ATOM 771 O O . LYS A 1 93 ? 3.647 -11.254 1.568 1.00 97.94 93 LYS A O 1
ATOM 776 N N . MET A 1 94 ? 3.544 -9.749 -0.085 1.00 98.12 94 MET A N 1
ATOM 777 C CA . MET A 1 94 ? 2.082 -9.616 -0.032 1.00 98.12 94 MET A CA 1
ATOM 778 C C . MET A 1 94 ? 1.353 -10.858 -0.554 1.00 98.12 94 MET A C 1
ATOM 780 O O . MET A 1 94 ? 0.255 -11.157 -0.079 1.00 98.12 94 MET A O 1
ATOM 784 N N . LEU A 1 95 ? 1.946 -11.574 -1.514 1.00 98.00 95 LEU A N 1
ATOM 785 C CA . LEU A 1 95 ? 1.450 -12.868 -1.976 1.00 98.00 95 LEU A CA 1
ATOM 786 C C . LEU A 1 95 ? 1.634 -13.937 -0.891 1.00 98.00 95 LEU A C 1
ATOM 788 O O . LEU A 1 95 ? 0.660 -14.583 -0.516 1.00 98.00 95 LEU A O 1
ATOM 792 N N . ASP A 1 96 ? 2.839 -14.048 -0.331 1.00 97.69 96 ASP A N 1
ATOM 793 C CA . ASP A 1 96 ? 3.179 -15.039 0.698 1.00 97.69 96 ASP A CA 1
ATOM 794 C C . ASP A 1 96 ? 2.352 -14.841 1.981 1.00 97.69 96 ASP A C 1
ATOM 796 O O . ASP A 1 96 ? 1.914 -15.800 2.611 1.00 97.69 96 ASP A O 1
ATOM 800 N N . ALA A 1 97 ? 2.056 -13.588 2.342 1.00 96.31 97 ALA A N 1
ATOM 801 C CA . ALA A 1 97 ? 1.192 -13.238 3.472 1.00 96.31 97 ALA A CA 1
ATOM 802 C C . ALA A 1 97 ? -0.320 -13.376 3.178 1.00 96.31 97 ALA A C 1
ATOM 804 O O . ALA A 1 97 ? -1.151 -12.975 4.003 1.00 96.31 97 ALA A O 1
ATOM 805 N N . GLY A 1 98 ? -0.701 -13.855 1.987 1.00 96.75 98 GLY A N 1
ATOM 806 C CA . GLY A 1 98 ? -2.093 -14.038 1.565 1.00 96.75 98 GLY A CA 1
ATOM 807 C C . GLY A 1 98 ? -2.892 -12.740 1.394 1.00 96.75 98 GLY A C 1
ATOM 808 O O . GLY A 1 98 ? -4.117 -12.777 1.274 1.00 96.75 98 GLY A O 1
ATOM 809 N N . LYS A 1 99 ? -2.233 -11.572 1.390 1.00 96.00 99 LYS A N 1
ATOM 810 C CA . LYS A 1 99 ? -2.880 -10.261 1.179 1.00 96.00 99 LYS A CA 1
ATOM 811 C C . LYS A 1 99 ? -3.193 -10.014 -0.288 1.00 96.00 99 LYS A C 1
ATOM 813 O O . LYS A 1 99 ? -4.125 -9.286 -0.621 1.00 96.00 99 LYS A O 1
ATOM 818 N N . ARG A 1 100 ? -2.441 -10.667 -1.165 1.00 95.25 100 ARG A N 1
ATOM 819 C CA . ARG A 1 100 ? -2.608 -10.641 -2.607 1.00 95.25 100 ARG A CA 1
ATOM 820 C C . ARG A 1 100 ? -2.812 -12.066 -3.116 1.00 95.25 100 ARG A C 1
ATOM 822 O O . ARG A 1 100 ? -2.132 -12.979 -2.678 1.00 95.25 100 ARG A O 1
ATOM 829 N N . LYS A 1 101 ? -3.749 -12.260 -4.050 1.00 95.62 101 LYS A N 1
ATOM 830 C CA . LYS A 1 101 ? -4.146 -13.606 -4.519 1.00 95.62 101 LYS A CA 1
ATOM 831 C C . LYS A 1 101 ? -3.286 -14.173 -5.653 1.00 95.62 101 LYS A C 1
ATOM 833 O O . LYS A 1 101 ? -3.288 -15.376 -5.870 1.00 95.62 101 LYS A O 1
ATOM 838 N N . LYS A 1 102 ? -2.635 -13.310 -6.434 1.00 96.62 102 LYS A N 1
ATOM 839 C CA . LYS A 1 102 ? -1.889 -13.668 -7.652 1.00 96.62 102 LYS A CA 1
ATOM 840 C C . LYS A 1 102 ? -0.596 -12.869 -7.721 1.00 96.62 102 LYS A C 1
ATOM 842 O O . LYS A 1 102 ? -0.587 -11.710 -7.314 1.00 96.62 102 LYS A O 1
ATOM 847 N N . ASN A 1 103 ? 0.463 -13.431 -8.292 1.00 96.31 103 ASN A N 1
ATOM 848 C CA . ASN A 1 103 ? 1.708 -12.699 -8.547 1.00 96.31 103 ASN A CA 1
ATOM 849 C C . ASN A 1 103 ? 1.523 -11.608 -9.637 1.00 96.31 103 ASN A C 1
ATOM 851 O O . ASN A 1 103 ? 0.447 -11.461 -10.231 1.00 96.31 103 ASN A O 1
ATOM 855 N N . ILE A 1 104 ? 2.570 -10.817 -9.896 1.00 96.69 104 ILE A N 1
ATOM 856 C CA . ILE A 1 104 ? 2.558 -9.748 -10.916 1.00 96.69 104 ILE A CA 1
ATOM 857 C C . ILE A 1 104 ? 2.302 -10.311 -12.321 1.00 96.69 104 ILE A C 1
ATOM 859 O O . ILE A 1 104 ? 1.497 -9.754 -13.066 1.00 96.69 104 ILE A O 1
ATOM 863 N N . LYS A 1 105 ? 2.941 -11.432 -12.676 1.00 94.75 105 LYS A N 1
ATOM 864 C CA . LYS A 1 105 ? 2.860 -12.019 -14.021 1.00 94.75 105 LYS A CA 1
ATOM 865 C C . LYS A 1 105 ? 1.439 -12.455 -14.384 1.00 94.75 105 LYS A C 1
ATOM 867 O O . LYS A 1 105 ? 1.040 -12.237 -15.528 1.00 94.75 105 LYS A O 1
ATOM 872 N N . ASP A 1 106 ? 0.692 -12.992 -13.422 1.00 96.56 106 ASP A N 1
ATOM 873 C CA . ASP A 1 106 ? -0.650 -13.549 -13.636 1.00 96.56 106 ASP A CA 1
ATOM 874 C C . ASP A 1 106 ? -1.758 -12.502 -13.527 1.00 96.56 106 ASP A C 1
ATOM 876 O O . ASP A 1 106 ? -2.757 -12.564 -14.236 1.00 96.56 106 ASP A O 1
ATOM 880 N N . SER A 1 107 ? -1.614 -11.546 -12.608 1.00 96.25 107 SER A N 1
ATOM 881 C CA . SER A 1 107 ? -2.615 -10.482 -12.417 1.00 96.25 107 SER A CA 1
ATOM 882 C C . SER A 1 107 ? -2.417 -9.282 -13.333 1.00 96.25 107 SER A C 1
ATOM 884 O O . SER A 1 107 ? -3.342 -8.491 -13.463 1.00 96.25 107 SER A O 1
ATOM 886 N N . LYS A 1 108 ? -1.218 -9.124 -13.907 1.00 97.38 108 LYS A N 1
ATOM 887 C CA . LYS A 1 108 ? -0.790 -7.937 -14.658 1.00 97.38 108 LYS A CA 1
ATOM 888 C C . LYS A 1 108 ? -0.879 -6.627 -13.869 1.00 97.38 108 LYS A C 1
ATOM 890 O O . LYS A 1 108 ? -0.883 -5.567 -14.471 1.00 97.38 108 LYS A O 1
ATOM 895 N N . ILE A 1 109 ? -0.897 -6.688 -12.537 1.00 97.62 109 ILE A N 1
ATOM 896 C CA . ILE A 1 109 ? -0.954 -5.508 -11.664 1.00 97.62 109 ILE A CA 1
ATOM 897 C C . ILE A 1 109 ? 0.297 -5.471 -10.788 1.00 97.62 109 ILE A C 1
ATOM 899 O O . ILE A 1 109 ? 0.694 -6.487 -10.225 1.00 97.62 109 ILE A O 1
ATOM 903 N N . ILE A 1 110 ? 0.903 -4.310 -10.591 1.00 98.00 110 ILE A N 1
ATOM 904 C CA . ILE A 1 110 ? 2.020 -4.099 -9.667 1.00 98.00 110 ILE A CA 1
ATOM 905 C C . ILE A 1 110 ? 1.497 -3.307 -8.474 1.00 98.00 110 ILE A C 1
ATOM 907 O O . ILE A 1 110 ? 0.852 -2.277 -8.649 1.00 98.00 110 ILE A O 1
ATOM 911 N N . TRP A 1 111 ? 1.747 -3.800 -7.259 1.00 98.25 111 TRP A N 1
ATOM 912 C CA . TRP A 1 111 ? 1.484 -3.039 -6.038 1.00 98.25 111 TRP A CA 1
ATOM 913 C C . TRP A 1 111 ? 2.734 -2.258 -5.666 1.00 98.25 111 TRP A C 1
ATOM 915 O O . TRP A 1 111 ? 3.773 -2.863 -5.409 1.00 98.25 111 TRP A O 1
ATOM 925 N N . VAL A 1 112 ? 2.640 -0.934 -5.633 1.00 97.56 112 VAL A N 1
ATOM 926 C CA . VAL A 1 112 ? 3.776 -0.056 -5.338 1.00 97.56 112 VAL A CA 1
ATOM 927 C C . VAL A 1 112 ? 3.474 0.732 -4.066 1.00 97.56 112 VAL A C 1
ATOM 929 O O . VAL A 1 112 ? 2.572 1.569 -4.084 1.00 97.56 112 VAL A O 1
ATOM 932 N N . PRO A 1 113 ? 4.168 0.484 -2.944 1.00 97.19 113 PRO A N 1
ATOM 933 C CA . PRO A 1 113 ? 4.043 1.324 -1.759 1.00 97.19 113 PRO A CA 1
ATOM 934 C C . PRO A 1 113 ? 4.334 2.792 -2.086 1.00 97.19 113 PRO A C 1
ATOM 936 O O . PRO A 1 113 ? 5.281 3.098 -2.803 1.00 97.19 113 PRO A O 1
ATOM 939 N N . TYR A 1 114 ? 3.539 3.712 -1.542 1.00 96.06 114 TYR A N 1
ATOM 940 C CA . TYR A 1 114 ? 3.644 5.141 -1.853 1.00 96.06 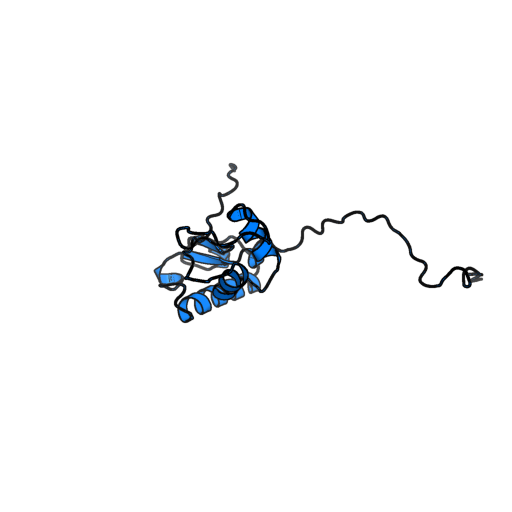114 TYR A CA 1
ATOM 941 C C . TYR A 1 114 ? 5.044 5.711 -1.587 1.00 96.06 114 TYR A C 1
ATOM 943 O O . TYR A 1 114 ? 5.538 6.526 -2.368 1.00 96.06 114 TYR A O 1
ATOM 951 N N . HIS A 1 115 ? 5.697 5.252 -0.518 1.00 95.06 115 HIS A N 1
ATOM 952 C CA . HIS A 1 115 ? 7.034 5.707 -0.153 1.00 95.06 115 HIS A CA 1
ATOM 953 C C . HIS A 1 115 ? 8.141 5.385 -1.149 1.00 95.06 115 HIS A C 1
ATOM 955 O O . HIS A 1 115 ? 9.103 6.144 -1.215 1.00 95.06 115 HIS A O 1
ATOM 961 N N . GLU A 1 116 ? 7.985 4.345 -1.968 1.00 94.44 116 GLU A N 1
ATOM 962 C CA . GLU A 1 116 ? 8.993 3.983 -2.969 1.00 94.44 116 GLU A CA 1
ATOM 963 C C . GLU A 1 116 ? 9.173 5.064 -4.042 1.00 94.44 116 GLU A C 1
ATOM 965 O O . GLU A 1 116 ? 10.252 5.187 -4.619 1.00 94.44 116 GLU A O 1
ATOM 970 N N . LEU A 1 117 ? 8.131 5.866 -4.294 1.00 92.25 117 LEU A N 1
ATOM 971 C CA . LEU A 1 117 ? 8.131 6.877 -5.353 1.00 92.25 117 LEU A CA 1
ATOM 972 C C . LEU A 1 117 ? 8.068 8.312 -4.819 1.00 92.25 117 LEU A C 1
ATOM 974 O O . LEU A 1 117 ? 8.686 9.204 -5.392 1.00 92.25 117 LEU A O 1
ATOM 978 N N . TYR A 1 118 ? 7.324 8.551 -3.735 1.00 90.44 118 TYR A N 1
ATOM 979 C CA . TYR A 1 118 ? 6.877 9.906 -3.383 1.00 90.44 118 TYR A CA 1
ATOM 980 C C . TYR A 1 118 ? 7.313 10.394 -2.002 1.00 90.44 118 TYR A C 1
ATOM 982 O O . TYR A 1 118 ? 6.897 11.475 -1.591 1.00 90.44 118 TYR A O 1
ATOM 990 N N . CYS A 1 119 ? 8.103 9.611 -1.265 1.00 86.06 119 CYS A N 1
ATOM 991 C CA . CYS A 1 119 ? 8.591 10.028 0.052 1.00 86.06 119 CYS A CA 1
ATOM 992 C C . CYS A 1 119 ? 10.013 10.567 0.055 1.00 86.06 119 CYS A C 1
ATOM 994 O O . CYS A 1 119 ? 10.512 10.922 1.116 1.00 86.06 119 CYS A O 1
ATOM 996 N N . LYS A 1 120 ? 10.631 10.710 -1.125 1.00 74.06 120 LYS A N 1
ATOM 997 C CA . LYS A 1 120 ? 11.817 11.552 -1.264 1.00 74.06 120 LYS A CA 1
ATOM 998 C C . LYS A 1 120 ? 11.391 12.970 -0.919 1.00 74.06 120 LYS A C 1
ATOM 1000 O O . LYS A 1 120 ? 10.577 13.562 -1.621 1.00 74.06 120 LYS A O 1
ATOM 1005 N N . GLU A 1 121 ? 11.867 13.418 0.233 1.00 54.69 121 GLU A N 1
ATOM 1006 C CA . GLU A 1 121 ? 11.547 14.692 0.844 1.00 54.69 121 GLU A CA 1
ATOM 1007 C C . GLU A 1 121 ? 11.595 15.797 -0.218 1.00 54.69 121 GLU A C 1
ATOM 1009 O O . GLU A 1 121 ? 12.656 16.125 -0.751 1.00 54.69 121 GLU A O 1
ATOM 1014 N N . GLU A 1 122 ? 10.460 16.455 -0.470 1.00 43.12 122 GLU A N 1
ATOM 1015 C CA . GLU A 1 122 ? 10.567 17.902 -0.535 1.00 43.12 122 GLU A CA 1
ATOM 1016 C C . GLU A 1 122 ? 11.181 18.267 0.809 1.00 43.12 122 GLU A C 1
ATOM 1018 O O . GLU A 1 122 ? 10.513 18.197 1.846 1.00 43.12 122 GLU A O 1
ATOM 1023 N N . ILE A 1 123 ? 12.476 18.581 0.804 1.00 42.31 123 ILE A N 1
ATOM 1024 C CA . ILE A 1 123 ? 13.059 19.386 1.857 1.00 42.31 123 ILE A CA 1
ATOM 1025 C C . ILE A 1 123 ? 12.236 20.665 1.781 1.00 42.31 123 ILE A C 1
ATOM 1027 O O . ILE A 1 123 ? 12.557 21.600 1.049 1.00 42.31 123 ILE A O 1
ATOM 1031 N N . VAL A 1 124 ? 11.117 20.707 2.502 1.00 40.59 124 VAL A N 1
ATOM 1032 C CA . VAL A 1 124 ? 10.550 21.962 2.931 1.00 40.59 124 VAL A CA 1
ATOM 1033 C C . VAL A 1 124 ? 11.639 22.463 3.850 1.00 40.59 124 VAL A C 1
ATOM 1035 O O . VAL A 1 124 ? 11.667 22.153 5.042 1.00 40.59 124 VAL A O 1
ATOM 1038 N N . VAL A 1 125 ? 12.583 23.202 3.265 1.00 39.41 125 VAL A N 1
ATOM 1039 C CA . VAL A 1 125 ? 13.361 24.186 3.981 1.00 39.41 125 VAL A CA 1
ATOM 1040 C C . VAL A 1 125 ? 12.282 25.106 4.522 1.00 39.41 125 VAL A C 1
ATOM 1042 O O . VAL A 1 125 ? 11.926 26.121 3.930 1.00 39.41 125 VAL A O 1
ATOM 1045 N N . LYS A 1 126 ? 11.702 24.733 5.667 1.00 38.50 126 LYS A N 1
ATOM 1046 C CA . LYS A 1 126 ? 11.239 25.727 6.601 1.00 38.50 126 LYS A CA 1
ATOM 1047 C C . LYS A 1 126 ? 12.497 26.544 6.772 1.00 38.50 126 LYS A C 1
ATOM 1049 O O . LYS A 1 126 ? 13.474 26.060 7.338 1.00 38.50 126 LYS A O 1
ATOM 1054 N N . GLN A 1 127 ? 12.508 27.730 6.181 1.00 41.44 127 G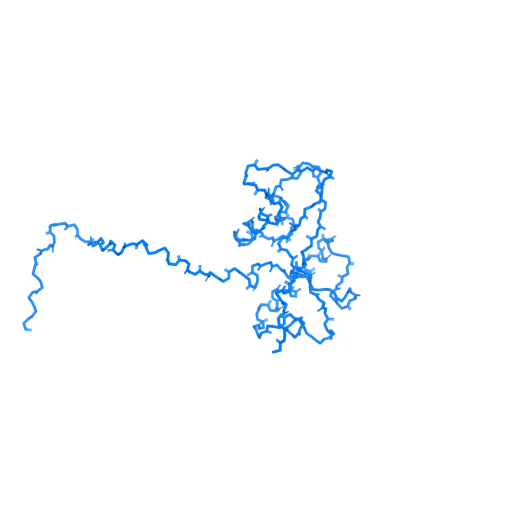LN A N 1
ATOM 1055 C CA . GLN A 1 127 ? 13.438 28.776 6.539 1.00 41.44 127 GLN A CA 1
ATOM 1056 C C . GLN A 1 127 ? 13.141 29.106 8.008 1.00 41.44 127 GLN A C 1
ATOM 1058 O O . GLN A 1 127 ? 12.588 30.145 8.346 1.00 41.44 127 GLN A O 1
ATOM 1063 N N . THR A 1 128 ? 13.454 28.180 8.915 1.00 40.25 128 THR A N 1
ATOM 1064 C CA . THR A 1 128 ? 13.812 28.509 10.272 1.00 40.25 128 THR A CA 1
ATOM 1065 C C . THR A 1 128 ? 15.074 29.309 10.085 1.00 40.25 128 THR A C 1
ATOM 1067 O O . THR A 1 128 ? 16.133 28.769 9.760 1.00 40.25 128 THR A O 1
ATOM 1070 N N . SER A 1 129 ? 14.872 30.621 10.130 1.00 47.47 129 SER A N 1
ATOM 1071 C CA . SER A 1 129 ? 15.890 31.644 10.233 1.00 47.47 129 SER A CA 1
ATOM 1072 C C . SER A 1 129 ? 17.160 31.076 10.845 1.00 47.47 129 SER A C 1
ATOM 1074 O O . SER A 1 129 ? 17.137 30.414 11.883 1.00 47.47 129 SER A O 1
ATOM 1076 N N . LYS A 1 130 ? 18.261 31.340 10.151 1.00 47.31 130 LYS A N 1
ATOM 1077 C CA . LYS A 1 130 ? 19.642 31.128 10.561 1.00 47.31 130 LYS A CA 1
ATOM 1078 C C . LYS A 1 130 ? 19.855 31.727 11.961 1.00 47.31 130 LYS A C 1
ATOM 1080 O O . LYS A 1 130 ? 20.365 32.831 12.101 1.00 47.31 130 LYS A O 1
ATOM 1085 N N . ARG A 1 131 ? 19.435 31.032 13.017 1.00 51.06 131 ARG A N 1
ATOM 1086 C CA . ARG A 1 131 ? 19.876 31.299 14.380 1.00 51.06 131 ARG A CA 1
ATOM 1087 C C . ARG A 1 131 ? 21.189 30.560 14.499 1.00 51.06 131 ARG A C 1
ATOM 1089 O O . ARG A 1 131 ? 21.231 29.376 14.811 1.00 51.06 131 ARG A O 1
ATOM 1096 N N . ILE A 1 132 ? 22.254 31.269 14.139 1.00 51.03 132 ILE A N 1
ATOM 1097 C CA . ILE A 1 132 ? 23.607 30.901 14.529 1.00 51.03 132 ILE A CA 1
ATOM 1098 C C . ILE A 1 132 ? 23.580 30.914 16.055 1.00 51.03 132 ILE A C 1
ATOM 1100 O O . ILE A 1 132 ? 23.585 31.977 16.670 1.00 51.03 132 ILE A O 1
ATOM 1104 N N . PHE A 1 133 ? 23.445 29.743 16.666 1.00 57.81 133 PHE A N 1
ATOM 1105 C CA . PHE A 1 133 ? 23.748 29.590 18.076 1.00 57.81 133 PHE A CA 1
ATOM 1106 C C . PHE A 1 133 ? 25.269 29.456 18.146 1.00 57.81 133 PHE A C 1
ATOM 1108 O O . PHE A 1 133 ? 25.792 28.455 17.650 1.00 57.81 133 PHE A O 1
ATOM 1115 N N . PRO A 1 134 ? 26.004 30.455 18.667 1.00 55.38 134 PRO A N 1
ATOM 1116 C CA . PRO A 1 134 ? 27.424 30.274 18.906 1.00 55.38 134 PRO A CA 1
ATOM 1117 C C . PRO A 1 134 ? 27.584 29.059 19.823 1.00 55.38 134 PRO A C 1
ATOM 1119 O O . PRO A 1 134 ? 26.991 28.986 20.898 1.00 55.38 134 PRO A O 1
ATOM 1122 N N . ILE A 1 135 ? 28.361 28.081 19.355 1.00 59.03 135 ILE A N 1
ATOM 1123 C CA . ILE A 1 135 ? 28.604 26.794 20.033 1.00 59.03 135 ILE A CA 1
ATOM 1124 C C . ILE A 1 135 ? 29.296 27.002 21.394 1.00 59.03 135 ILE A C 1
ATOM 1126 O O . ILE A 1 135 ? 29.308 26.126 22.253 1.00 59.03 135 ILE A O 1
ATOM 1130 N N . PHE A 1 136 ? 29.828 28.202 21.611 1.00 61.28 136 PHE A N 1
ATOM 1131 C CA . PHE A 1 136 ? 30.455 28.647 22.835 1.00 61.28 136 PHE A CA 1
ATOM 1132 C C . PHE A 1 136 ? 29.702 29.880 23.348 1.00 61.28 136 PHE A C 1
ATOM 1134 O O . PHE A 1 136 ? 29.593 30.886 22.652 1.00 61.28 136 PHE A O 1
ATOM 1141 N N . GLY A 1 137 ? 29.137 29.792 24.558 1.00 52.66 137 GLY A N 1
ATOM 1142 C CA . GLY A 1 137 ? 28.399 30.898 25.180 1.00 52.66 137 GLY A CA 1
ATOM 1143 C C . GLY A 1 137 ? 29.235 32.181 25.296 1.00 52.66 137 GLY A C 1
ATOM 1144 O O . GLY A 1 137 ? 30.460 32.128 25.204 1.00 52.66 137 GLY A O 1
ATOM 1145 N N . LYS A 1 138 ? 28.576 33.323 25.558 1.00 57.56 138 LYS A N 1
ATOM 1146 C CA . LYS A 1 138 ? 29.115 34.710 25.589 1.00 57.56 138 LYS A CA 1
ATOM 1147 C C . LYS A 1 138 ? 30.491 34.937 26.250 1.00 57.56 138 LYS A C 1
ATOM 1149 O O . LYS A 1 138 ? 31.065 36.005 26.090 1.00 57.56 138 LYS A O 1
ATOM 1154 N N . LYS A 1 139 ? 31.036 33.977 27.001 1.00 52.25 139 LYS A N 1
ATOM 1155 C CA . LYS A 1 139 ? 32.367 34.072 27.612 1.00 52.25 139 LYS A CA 1
ATOM 1156 C C . LYS A 1 139 ? 33.541 33.779 26.662 1.00 52.25 139 LYS A C 1
ATOM 1158 O O . LYS A 1 139 ? 34.675 33.963 27.084 1.00 52.25 139 LYS A O 1
ATOM 1163 N N . TYR A 1 140 ? 33.295 33.317 25.432 1.00 60.16 140 TYR A N 1
ATOM 1164 C CA . TYR A 1 140 ? 34.356 32.926 24.486 1.00 60.16 140 TYR A CA 1
ATOM 1165 C C . TYR A 1 140 ? 34.500 33.851 23.260 1.00 60.16 140 TYR A C 1
ATOM 1167 O O . TYR A 1 140 ? 35.290 33.565 22.367 1.00 60.16 140 TYR A O 1
ATOM 1175 N N . GLU A 1 141 ? 33.797 34.986 23.215 1.00 57.66 141 GLU A N 1
ATOM 1176 C CA . GLU A 1 141 ? 33.978 36.015 22.175 1.00 57.66 141 GLU A CA 1
ATOM 1177 C C . GLU A 1 141 ? 35.194 36.913 22.465 1.00 57.66 141 GLU A C 1
ATOM 1179 O O . GLU A 1 141 ? 35.048 38.114 22.684 1.00 57.66 141 GLU A O 1
ATOM 1184 N N . LYS A 1 142 ? 36.413 36.358 22.482 1.00 50.41 142 LYS A N 1
ATOM 1185 C CA . LYS A 1 142 ? 37.629 37.182 22.373 1.00 50.41 142 LYS A CA 1
ATOM 1186 C C . LYS A 1 142 ? 38.683 36.542 21.465 1.00 50.41 142 LYS A C 1
ATOM 1188 O O . LYS A 1 142 ? 39.270 35.522 21.800 1.00 50.41 142 LYS A O 1
ATOM 1193 N N . ASN A 1 143 ? 38.928 37.265 20.371 1.00 46.62 143 ASN A N 1
ATOM 1194 C CA . ASN A 1 143 ? 40.102 37.299 19.497 1.00 46.62 143 ASN A CA 1
ATOM 1195 C C . ASN A 1 143 ? 40.388 36.090 18.594 1.00 46.62 143 ASN A C 1
ATOM 1197 O O . ASN A 1 143 ? 41.185 35.221 18.927 1.00 46.62 143 ASN A O 1
ATOM 1201 N N . SER A 1 144 ? 39.895 36.171 17.353 1.00 45.50 144 SER A N 1
ATOM 1202 C CA . SER A 1 144 ? 40.651 35.678 16.195 1.00 45.50 144 SER A CA 1
ATOM 1203 C C . SER A 1 144 ? 41.511 36.831 15.663 1.00 45.50 144 SER A C 1
ATOM 1205 O O . SER A 1 144 ? 41.107 37.562 14.764 1.00 45.50 144 SER A O 1
ATOM 1207 N N . SER A 1 145 ? 42.684 37.024 16.264 1.00 47.03 145 SER A N 1
ATOM 1208 C CA . SER A 1 145 ? 43.819 37.648 15.581 1.00 47.03 145 SER A CA 1
ATOM 1209 C C . SER A 1 145 ? 44.664 36.501 15.054 1.00 47.03 145 SER A C 1
ATOM 1211 O O . SER A 1 145 ? 45.267 35.773 15.837 1.00 47.03 145 SER A O 1
ATOM 1213 N N . ILE A 1 146 ? 44.655 36.303 13.742 1.00 51.41 146 ILE A N 1
ATOM 1214 C CA . ILE A 1 146 ? 45.649 35.479 13.058 1.00 51.41 146 ILE A CA 1
ATOM 1215 C C . ILE A 1 146 ? 46.424 36.475 12.202 1.00 51.41 146 ILE A C 1
ATOM 1217 O O . ILE A 1 146 ? 45.799 37.288 11.516 1.00 51.41 146 ILE A O 1
ATOM 1221 N N . GLY A 1 147 ? 47.740 36.496 12.421 1.00 42.91 147 GLY A N 1
ATOM 1222 C CA . GLY A 1 147 ? 48.681 37.465 11.860 1.00 42.91 147 GLY A CA 1
ATOM 1223 C C . GLY A 1 147 ? 48.984 37.272 10.386 1.00 42.91 147 GLY A C 1
ATOM 1224 O O . GLY A 1 147 ? 48.407 36.353 9.763 1.00 42.91 147 GLY A O 1
#

Foldseek 3Di:
DDDDPPPWAFDKAADDVPDFLVNVCVLLPNVPDVVQSVVQCVQAVHDPPDGDDRVDIGTGQKTKWFAPQPAQCVRVVHPDPVLRVVQQVSQVVCCVSVVDVDGCNVVRIGIHHNCSPPVPDPPPPPCPDPPPPPPDPPVPPDDPPDD

Sequence (147 aa):
MSTAQEKLNFHKVKIDKGETIKSLIKKYQLDVEDCNLQKFYKLNKLTPTSKLDINKSYFIPVLLFDFNGKSIRSSIDIDDWQVAYRIDLYNKKMLDAGKRKKNIKDSKIIWVPYHELYCKEEIVVKQTSKRIFPIFGKKYEKNSSIG

pLDDT: mean 84.58, std 20.28, range [34.28, 98.44]

Secondary structure (DSSP, 8-state):
---------EEEEEPPTT--HHHHHHHTT-TTSHHHHHHHHHHHT--TTPPP-TTSEEEEEEEEEE--SS-HHHHTT---HHHHHHHHHHHHHHHHTTSSSS-HHHH-EEEEETHHHH-S--------------SS-GGG-------